Protein AF-A0A7J7IQU7-F1 (afdb_monomer)

Radius of gyration: 25.32 Å; Cα contacts (8 Å, |Δi|>4): 194; chains: 1; bounding box: 48×25×83 Å

pLDDT: mean 91.16, std 9.33, range [56.12, 98.69]

InterPro domains:
  IPR001594 Palmitoyltransferase, DHHC domain [PF01529] (83-153)
  IPR039859 Palmitoyltransferase PFA4/ZDHHC16/ZDHHC20/ERF2-like [PTHR22883] (8-150)

Solvent-accessible surface area (backbone atoms only — not comparable to full-atom values): 8778 Å² total; per-residue (Å²): 109,71,65,52,61,71,49,43,44,56,53,32,41,76,77,35,54,71,62,20,50,53,47,67,65,50,49,58,57,47,50,49,51,27,52,49,24,43,52,49,32,38,72,44,67,21,32,72,55,82,65,46,90,66,57,67,67,62,52,50,53,40,71,77,31,76,71,68,44,56,45,77,46,73,59,97,90,40,83,42,77,28,53,62,38,78,91,47,51,36,69,32,56,87,60,36,43,72,40,77,90,77,70,40,38,23,36,48,44,73,50,74,39,78,90,52,72,29,55,36,10,68,66,23,42,67,39,42,50,52,20,55,53,33,50,50,51,50,50,51,49,55,51,53,52,48,50,54,42,53,54,53,57,53,55,62,74,76,109

Nearest PDB structures (foldseek):
  8hf3-assembly1_A  TM=8.694E-01  e=2.301E-11  Homo sapiens
  8hfc-assembly1_A  TM=7.832E-01  e=3.290E-09  Saccharomyces cerevisiae S288C
  6bms-assembly1_A  TM=7.921E-01  e=7.783E-08  Danio rerio
  6bmn-assembly1_A  TM=7.333E-01  e=6.462E-08  Homo sapiens
  6bms-assembly2_D  TM=7.346E-01  e=3.670E-07  Danio rerio

Secondary structure (DSSP, 8-state):
-HHHHHTHHHHHHHH-HHHHHHHHHHHHHHHHHHHHHHHHHHHS---BPPPP---HHHHHHHHH-GGGGEEEEEETTEEEEEEEETTTTEEPPTT-EEETTTTEEETT--EEETTTTEEE-TTTHHHHHHHHHHHHHHHHHHHHHHHHHHHHHHHHTT-

Organism: NCBI:txid2690220

Foldseek 3Di:
DVCLCVPLQVVCCVPPVVSNVVCVVPQVVLVVLLVVLLVCLLPDDQAFDAQDDDPPVNVVVCVVDVVVQFDWDDDPNDIDTFGADPQSRDGADPLWDADPQVSTIGAVWDAQDVVSNGTHHDGSVVSVVSNVVSVVVSVVVSVVSVVVSVVVVVVVVVD

Sequence (159 aa):
MGLFVAIPVPFLVENYLGTGIAVLVTFPPLLLITLTAFFLTVFDDPGILPRQEVDLFAQRIRRSSPLLRKKETFCDGQRFVMKYCETCQLYRPPRCSHCSTCNNCVERFDHHCPWVSNCIGIRNYRTFYIFVLSCFALSGFVFAFTIVYLANVSAQKVT

Structure (mmCIF, N/CA/C/O backbone):
data_AF-A0A7J7IQU7-F1
#
_entry.id   AF-A0A7J7IQU7-F1
#
loop_
_atom_site.group_PDB
_atom_site.id
_atom_site.type_symbol
_atom_site.label_atom_id
_atom_site.label_alt_id
_atom_site.label_comp_id
_atom_site.label_asym_id
_atom_site.label_entity_id
_atom_site.label_seq_id
_atom_site.pdbx_PDB_ins_code
_atom_site.Cartn_x
_atom_site.Cartn_y
_atom_site.Cartn_z
_atom_site.occupancy
_atom_site.B_iso_or_equiv
_atom_site.auth_seq_id
_atom_site.auth_comp_id
_atom_site.auth_asym_id
_atom_site.auth_atom_id
_atom_site.pdbx_PDB_model_num
ATOM 1 N N . MET A 1 1 ? -10.979 -5.651 12.315 1.00 77.06 1 MET A N 1
ATOM 2 C CA . MET A 1 1 ? -11.660 -4.341 12.428 1.00 77.06 1 MET A CA 1
ATOM 3 C C . MET A 1 1 ? -13.085 -4.467 12.953 1.00 77.06 1 MET A C 1
ATOM 5 O O . MET A 1 1 ? -13.370 -3.825 13.950 1.00 77.06 1 MET A O 1
ATOM 9 N N . GLY A 1 2 ? -13.940 -5.336 12.391 1.00 83.62 2 GLY A N 1
ATOM 10 C CA . GLY A 1 2 ? -15.322 -5.518 12.878 1.00 83.62 2 GLY A CA 1
ATOM 11 C C . GLY A 1 2 ? -15.441 -5.827 14.378 1.00 83.62 2 GLY A C 1
ATOM 12 O O . GLY A 1 2 ? -16.200 -5.164 15.069 1.00 83.62 2 GLY A O 1
ATOM 13 N N . LEU A 1 3 ? -14.618 -6.740 14.909 1.00 90.56 3 LEU A N 1
ATOM 14 C CA . LEU A 1 3 ? -14.610 -7.058 16.348 1.00 90.56 3 LEU A CA 1
ATOM 15 C C . LEU A 1 3 ? -14.221 -5.866 17.237 1.00 90.56 3 LEU A C 1
ATOM 17 O O . LEU A 1 3 ? -14.824 -5.674 18.285 1.00 90.56 3 LEU A O 1
ATOM 21 N N . PHE A 1 4 ? -13.245 -5.055 16.811 1.00 92.50 4 PHE A N 1
ATOM 22 C CA . PHE A 1 4 ? -12.819 -3.862 17.552 1.00 92.50 4 PHE A CA 1
ATOM 23 C C . PHE A 1 4 ? -13.956 -2.837 17.655 1.00 92.50 4 PHE A C 1
ATOM 25 O O . PHE A 1 4 ? -14.227 -2.312 18.730 1.00 92.50 4 PHE A O 1
ATOM 32 N N . VAL A 1 5 ? -14.655 -2.600 16.543 1.00 92.88 5 VAL A N 1
ATOM 33 C CA . VAL A 1 5 ? -15.788 -1.666 16.493 1.00 92.88 5 VAL A CA 1
ATOM 34 C C . VAL A 1 5 ? -17.004 -2.211 17.243 1.00 92.88 5 VAL A C 1
ATOM 36 O O . VAL A 1 5 ? -17.741 -1.435 17.833 1.00 92.88 5 VAL A O 1
ATOM 39 N N . ALA A 1 6 ? -17.217 -3.527 17.248 1.00 94.00 6 ALA A N 1
ATOM 40 C CA . ALA A 1 6 ? -18.383 -4.133 17.886 1.00 94.00 6 ALA A CA 1
ATOM 41 C C . ALA A 1 6 ? -18.260 -4.272 19.412 1.00 94.00 6 ALA A C 1
ATOM 43 O O . ALA A 1 6 ? -19.283 -4.299 20.086 1.00 94.00 6 ALA A O 1
ATOM 44 N N . ILE A 1 7 ? -17.042 -4.405 19.954 1.00 94.44 7 ILE A N 1
ATOM 45 C CA . ILE A 1 7 ? -16.833 -4.766 21.367 1.00 94.44 7 ILE A CA 1
ATOM 46 C C . ILE A 1 7 ? -16.067 -3.663 22.132 1.00 94.44 7 ILE A C 1
ATOM 48 O O . ILE A 1 7 ? -16.685 -3.010 22.974 1.00 94.44 7 ILE A O 1
ATOM 52 N N . PRO A 1 8 ? -14.771 -3.384 21.865 1.00 95.12 8 PRO A N 1
ATOM 53 C CA . PRO A 1 8 ? -14.051 -2.292 22.520 1.00 95.12 8 PRO A CA 1
ATOM 54 C C . PRO A 1 8 ? -14.698 -0.910 22.404 1.00 95.12 8 PRO A C 1
ATOM 56 O O . PRO A 1 8 ? -14.729 -0.180 23.391 1.00 95.12 8 PRO A O 1
ATOM 59 N N . VAL A 1 9 ? -15.192 -0.525 21.221 1.00 94.69 9 VAL A N 1
ATOM 60 C CA . VAL A 1 9 ? -15.672 0.851 20.997 1.00 94.69 9 VAL A CA 1
ATOM 61 C C . VAL A 1 9 ? -16.898 1.198 21.857 1.00 94.69 9 VAL A C 1
ATOM 63 O O . VAL A 1 9 ? -16.804 2.188 22.582 1.00 94.69 9 VAL A O 1
ATOM 66 N N . PRO A 1 10 ? -18.001 0.418 21.866 1.00 96.00 10 PRO A N 1
ATOM 67 C CA . PRO A 1 10 ? -19.149 0.702 22.729 1.00 96.00 10 PRO A CA 1
ATOM 68 C C . PRO A 1 10 ? -18.768 0.758 24.209 1.00 96.00 10 PRO A C 1
ATOM 70 O O . PRO A 1 10 ? -19.098 1.727 24.886 1.00 96.00 10 PRO A O 1
ATOM 73 N N . PHE A 1 11 ? -17.968 -0.205 24.686 1.00 95.69 11 PHE A N 1
ATOM 74 C CA . PHE A 1 11 ? -17.504 -0.226 26.074 1.00 95.69 11 PHE A CA 1
ATOM 75 C C . PHE A 1 11 ? -16.760 1.059 26.455 1.00 95.69 11 PHE A C 1
ATOM 77 O O . PHE A 1 11 ? -17.019 1.637 27.511 1.00 95.69 11 PHE A O 1
ATOM 84 N N . LEU A 1 12 ? -15.83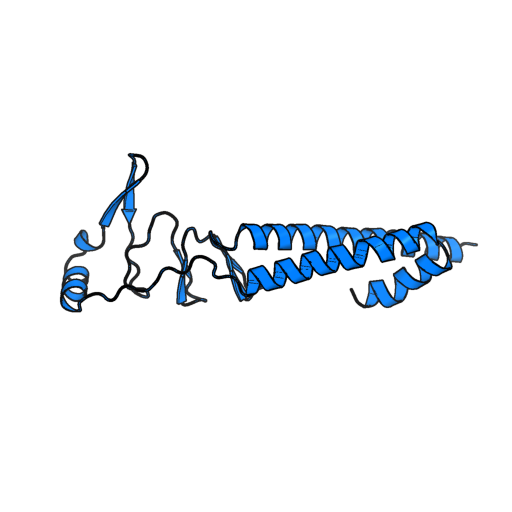3 1.518 25.607 1.00 95.06 12 LEU A N 1
ATOM 85 C CA . LEU A 1 12 ? -15.062 2.733 25.867 1.00 95.06 12 LEU A CA 1
ATOM 86 C C . LEU A 1 12 ? -15.932 3.991 25.803 1.00 95.06 12 LEU A C 1
ATOM 88 O O . LEU A 1 12 ? -15.700 4.913 26.574 1.00 95.06 12 LEU A O 1
ATOM 92 N N . VAL A 1 13 ? -16.937 4.042 24.928 1.00 96.12 13 VAL A N 1
ATOM 93 C CA . VAL A 1 13 ? -17.875 5.174 24.851 1.00 96.12 13 VAL A CA 1
ATOM 94 C C . VAL A 1 13 ? -18.762 5.249 26.093 1.00 96.12 13 VAL A C 1
ATOM 96 O O . VAL A 1 13 ? -18.950 6.336 26.633 1.00 96.12 13 VAL A O 1
ATOM 99 N N . GLU A 1 14 ? -19.262 4.109 26.568 1.00 95.75 14 GLU A N 1
ATOM 100 C CA . GLU A 1 14 ? -20.162 4.034 27.724 1.00 95.75 14 GLU A CA 1
ATOM 101 C C . GLU A 1 14 ? -19.441 4.278 29.056 1.00 95.75 14 GLU A C 1
ATOM 103 O O . GLU A 1 14 ? -19.985 4.942 29.935 1.00 95.75 14 GLU A O 1
ATOM 108 N N . ASN A 1 15 ? -18.210 3.776 29.207 1.00 94.69 15 ASN A N 1
ATOM 109 C CA . ASN A 1 15 ? -17.486 3.806 30.484 1.00 94.69 15 ASN A CA 1
ATOM 110 C C . ASN A 1 15 ? -16.399 4.896 30.553 1.00 94.69 15 ASN A C 1
ATOM 112 O O . ASN A 1 15 ? -16.005 5.301 31.644 1.00 94.69 15 ASN A O 1
ATOM 116 N N . TYR A 1 16 ? -15.904 5.384 29.408 1.00 95.31 16 TYR A N 1
ATOM 117 C CA . TYR A 1 16 ? -14.763 6.305 29.318 1.00 95.31 16 TYR A CA 1
ATOM 118 C C . TYR A 1 16 ? -14.970 7.354 28.215 1.00 95.31 16 TYR A C 1
ATOM 120 O O . TYR A 1 16 ? -14.234 7.388 27.227 1.00 95.31 16 TYR A O 1
ATOM 128 N N . LEU A 1 17 ? -15.951 8.246 28.392 1.00 92.81 17 LEU A N 1
ATOM 129 C CA . LEU A 1 17 ? -16.418 9.195 27.368 1.00 92.81 17 LEU A CA 1
ATOM 130 C C . LEU A 1 17 ? -15.294 9.906 26.586 1.00 92.81 17 LEU A C 1
ATOM 132 O O . LEU A 1 17 ? -15.340 9.950 25.360 1.00 92.81 17 LEU A O 1
ATOM 136 N N . GLY A 1 18 ? -14.259 10.426 27.259 1.00 94.44 18 GLY A N 1
ATOM 137 C CA . GLY A 1 18 ? -13.132 11.093 26.587 1.00 94.44 18 GLY A CA 1
ATOM 138 C C . GLY A 1 18 ? -12.327 10.159 25.674 1.00 94.44 18 GLY A C 1
ATOM 139 O O . GLY A 1 18 ? -12.019 10.507 24.534 1.00 94.44 18 GLY A O 1
ATOM 140 N N . THR A 1 19 ? -12.039 8.944 26.144 1.00 93.75 19 THR A N 1
ATOM 141 C CA . THR A 1 19 ? -11.379 7.889 25.362 1.00 93.75 19 THR A CA 1
ATOM 142 C C . THR A 1 19 ? -12.269 7.424 24.209 1.00 93.75 19 THR A C 1
ATOM 144 O O . THR A 1 19 ? -11.785 7.270 2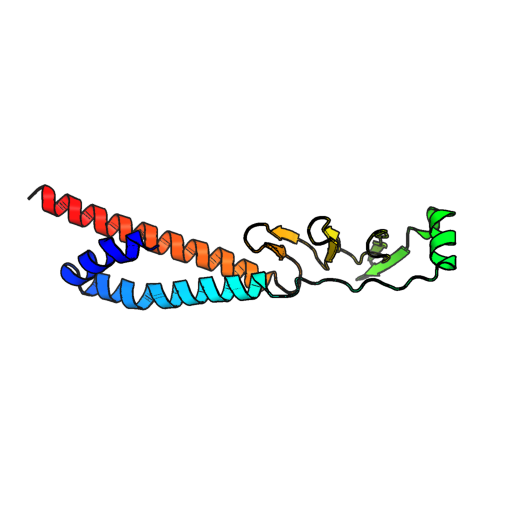3.091 1.00 93.75 19 THR A O 1
ATOM 147 N N . GLY A 1 20 ? -13.573 7.259 24.448 1.00 94.62 20 GLY A N 1
ATOM 148 C CA . GLY A 1 20 ? -14.556 6.921 23.420 1.00 94.62 20 GLY A CA 1
ATOM 149 C C . GLY A 1 20 ? -14.631 7.968 22.305 1.00 94.62 20 GLY A C 1
ATOM 150 O O . GLY A 1 20 ? -14.523 7.617 21.131 1.00 94.62 20 GLY A O 1
ATOM 151 N N . ILE A 1 21 ? -14.725 9.258 22.651 1.00 95.25 21 ILE A N 1
ATOM 152 C CA . ILE A 1 21 ? -14.708 10.367 21.680 1.00 95.25 21 ILE A CA 1
ATOM 153 C C . ILE A 1 21 ? -13.405 10.361 20.877 1.00 95.25 21 ILE A C 1
ATOM 155 O O . ILE A 1 21 ? -13.449 10.478 19.651 1.00 95.25 21 ILE A O 1
ATOM 159 N N . ALA A 1 22 ? -12.254 10.176 21.535 1.00 94.75 22 ALA A N 1
ATOM 160 C CA . ALA A 1 22 ? -10.972 10.085 20.843 1.00 94.75 22 ALA A CA 1
ATOM 161 C C . ALA A 1 22 ? -10.993 8.978 19.780 1.00 94.75 22 ALA A C 1
ATOM 163 O O . ALA A 1 22 ? -10.548 9.209 18.655 1.00 94.75 22 ALA A O 1
ATOM 164 N N . VAL A 1 23 ? -11.575 7.812 20.088 1.00 96.50 23 VAL A N 1
ATOM 165 C CA . VAL A 1 23 ? -11.716 6.720 19.118 1.00 96.50 23 VAL A CA 1
ATOM 166 C C . VAL A 1 23 ? -12.644 7.081 17.963 1.00 96.50 23 VAL A C 1
ATOM 168 O O . VAL A 1 23 ? -12.258 6.915 16.805 1.00 96.50 23 VAL A O 1
ATOM 171 N N . LEU A 1 24 ? -13.830 7.615 18.253 1.00 95.38 24 LEU A N 1
ATOM 172 C CA . LEU A 1 24 ? -14.825 7.961 17.234 1.00 95.38 24 LEU A CA 1
ATOM 173 C C . LEU A 1 24 ? -14.347 9.054 16.271 1.00 95.38 24 LEU A C 1
ATOM 175 O O . LEU A 1 24 ? -14.715 9.033 15.100 1.00 95.38 24 LEU A O 1
ATOM 179 N N . VAL A 1 25 ? -13.517 9.988 16.737 1.00 96.38 25 VAL A N 1
ATOM 180 C CA . VAL A 1 25 ? -12.994 11.083 15.908 1.00 96.38 25 VAL A CA 1
ATOM 181 C C . VAL A 1 25 ? -11.788 10.648 15.076 1.00 96.38 25 VAL A C 1
ATOM 183 O O . VAL A 1 25 ? -11.648 11.075 13.934 1.00 96.38 25 VAL A O 1
ATOM 186 N N . THR A 1 26 ? -10.907 9.803 15.617 1.00 96.19 26 THR A N 1
ATOM 187 C CA . THR A 1 26 ? -9.626 9.475 14.961 1.00 96.19 26 THR A CA 1
ATOM 188 C C . THR A 1 26 ? -9.683 8.232 14.077 1.00 96.19 26 THR A C 1
ATOM 190 O O . THR A 1 26 ? -9.028 8.197 13.033 1.00 96.19 26 THR A O 1
ATOM 193 N N . PHE A 1 27 ? -10.481 7.223 14.440 1.00 96.69 27 PHE A N 1
ATOM 194 C CA . PHE A 1 27 ? -10.553 5.968 13.693 1.00 96.69 27 PHE A CA 1
ATOM 195 C C . PHE A 1 27 ? -11.119 6.136 12.268 1.00 96.69 27 PHE A C 1
ATOM 197 O O . PHE A 1 27 ? -10.477 5.646 11.334 1.00 96.69 27 PHE A O 1
ATOM 204 N N . PRO A 1 28 ? -12.257 6.830 12.033 1.00 96.25 28 PRO A N 1
ATOM 205 C CA . PRO A 1 28 ? -12.829 6.929 10.689 1.00 96.25 28 PRO A CA 1
ATOM 206 C C . PRO A 1 28 ? -11.934 7.657 9.672 1.00 96.25 28 PRO A C 1
ATOM 208 O O . PRO A 1 28 ? -11.769 7.123 8.575 1.00 96.25 28 PRO A O 1
ATOM 211 N N . PRO A 1 29 ? -11.294 8.804 9.990 1.00 97.44 29 PRO A N 1
ATOM 212 C CA . PRO A 1 29 ? -10.353 9.442 9.070 1.00 97.44 29 PRO A CA 1
ATOM 213 C C . PRO A 1 29 ? -9.152 8.557 8.739 1.00 97.44 29 PRO A C 1
ATOM 215 O O . PRO A 1 29 ? -8.753 8.472 7.581 1.00 97.44 29 PRO A O 1
ATOM 218 N N . LEU A 1 30 ? -8.591 7.859 9.732 1.00 97.12 30 LEU A N 1
ATOM 219 C CA . LEU A 1 30 ? -7.450 6.971 9.516 1.00 97.12 30 LEU A CA 1
ATOM 220 C C . LEU A 1 30 ? -7.823 5.775 8.629 1.00 97.12 30 LEU A C 1
ATOM 222 O O . LEU A 1 30 ? -7.069 5.409 7.723 1.00 97.12 30 LEU A O 1
ATOM 226 N N . LEU A 1 31 ? -9.014 5.208 8.839 1.00 97.44 31 LEU A N 1
ATOM 227 C CA . LEU A 1 31 ? -9.573 4.181 7.966 1.00 97.44 31 LEU A CA 1
ATOM 228 C C . LEU A 1 31 ? -9.789 4.717 6.544 1.00 97.44 31 LEU A C 1
ATOM 230 O O . LEU A 1 31 ? -9.391 4.061 5.585 1.00 97.44 31 LEU A O 1
ATOM 234 N N . LEU A 1 32 ? -10.363 5.914 6.400 1.00 98.06 32 LEU A N 1
ATOM 235 C CA . LEU A 1 32 ? -10.613 6.544 5.103 1.00 98.06 32 LEU A CA 1
ATOM 236 C C . LEU A 1 32 ? -9.314 6.799 4.330 1.00 98.06 32 LEU A C 1
ATOM 238 O O . LEU A 1 32 ? -9.243 6.475 3.146 1.00 98.06 32 LEU A O 1
ATOM 242 N N . ILE A 1 33 ? -8.277 7.322 4.989 1.00 98.19 33 ILE A N 1
ATOM 243 C CA . ILE A 1 33 ? -6.945 7.507 4.394 1.00 98.19 33 ILE A CA 1
ATOM 244 C C . ILE A 1 33 ? -6.390 6.161 3.925 1.00 98.19 33 ILE A C 1
ATOM 246 O O . ILE A 1 33 ? -5.938 6.055 2.786 1.00 98.19 33 ILE A O 1
ATOM 250 N N . THR A 1 34 ? -6.474 5.129 4.769 1.00 98.31 34 THR A N 1
ATOM 251 C CA . THR A 1 34 ? -5.965 3.787 4.448 1.00 98.31 34 THR A CA 1
ATOM 252 C C . THR A 1 34 ? -6.670 3.197 3.228 1.00 98.31 34 THR A C 1
ATOM 254 O O . THR A 1 34 ? -6.013 2.728 2.300 1.00 98.31 34 THR A O 1
ATOM 257 N N . LEU A 1 35 ? -8.006 3.254 3.193 1.00 98.19 35 LEU A N 1
ATOM 258 C CA . LEU A 1 35 ? -8.805 2.747 2.075 1.00 98.19 35 LEU A CA 1
ATOM 259 C C . LEU A 1 35 ? -8.559 3.548 0.794 1.00 98.19 35 LEU A C 1
ATOM 261 O O . LEU A 1 35 ? -8.425 2.967 -0.278 1.00 98.19 35 LEU A O 1
ATOM 265 N N . THR A 1 36 ? -8.443 4.871 0.898 1.00 98.38 36 THR A N 1
ATOM 266 C CA . THR A 1 36 ? -8.166 5.732 -0.258 1.00 98.38 36 THR A CA 1
ATOM 267 C C . THR A 1 36 ? -6.789 5.427 -0.839 1.00 98.38 36 THR A C 1
ATOM 269 O O . THR A 1 36 ? -6.668 5.186 -2.036 1.00 98.38 36 THR A O 1
ATOM 272 N N . ALA A 1 37 ? -5.753 5.363 0.001 1.00 98.38 37 ALA A N 1
ATOM 273 C CA . ALA A 1 37 ? -4.403 5.020 -0.434 1.00 98.38 37 ALA A CA 1
ATOM 274 C C . ALA A 1 37 ? -4.330 3.599 -1.021 1.00 98.38 37 ALA A C 1
ATOM 276 O O . ALA A 1 37 ? -3.622 3.381 -2.006 1.00 98.38 37 ALA A O 1
ATOM 277 N N . PHE A 1 38 ? -5.093 2.649 -0.468 1.00 98.50 38 PHE A N 1
ATOM 278 C CA . PHE A 1 38 ? -5.239 1.308 -1.033 1.00 98.50 38 PHE A CA 1
ATOM 279 C C . PHE A 1 38 ? -5.808 1.361 -2.454 1.00 98.50 38 PHE A C 1
ATOM 281 O O . PHE A 1 38 ? -5.152 0.893 -3.380 1.00 98.50 38 PHE A O 1
ATOM 288 N N . PHE A 1 39 ? -6.981 1.971 -2.649 1.00 98.38 39 PHE A N 1
ATOM 289 C CA . PHE A 1 39 ? -7.629 2.012 -3.962 1.00 98.38 39 PHE A CA 1
ATOM 290 C C . PHE A 1 39 ? -6.813 2.777 -5.001 1.00 98.38 39 PHE A C 1
ATOM 292 O O . PHE A 1 39 ? -6.685 2.307 -6.128 1.00 98.38 39 PHE A O 1
ATOM 299 N N . LEU A 1 40 ? -6.205 3.902 -4.620 1.00 98.00 40 LEU A N 1
ATOM 300 C CA . LEU A 1 40 ? -5.293 4.623 -5.504 1.00 98.00 40 LEU 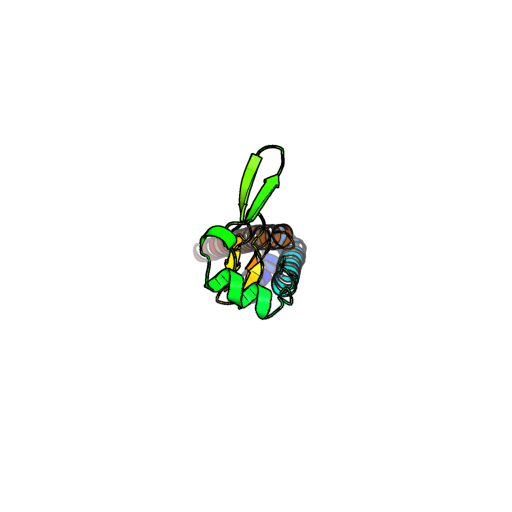A CA 1
ATOM 301 C C . LEU A 1 40 ? -4.113 3.729 -5.912 1.00 98.00 40 LEU A C 1
ATOM 303 O O . LEU A 1 40 ? -3.805 3.621 -7.087 1.00 98.00 40 LEU A O 1
ATOM 307 N N . THR A 1 41 ? -3.511 2.982 -4.983 1.00 98.00 41 THR A N 1
ATOM 308 C CA . THR A 1 41 ? -2.400 2.077 -5.326 1.00 98.00 41 THR A CA 1
ATOM 309 C C . THR A 1 41 ? -2.830 0.911 -6.227 1.00 98.00 41 THR A C 1
ATOM 311 O O . THR A 1 41 ? -2.078 0.513 -7.120 1.00 98.00 41 THR A O 1
ATOM 314 N N . VAL A 1 42 ? -4.022 0.350 -6.000 1.00 98.25 42 VAL A N 1
ATOM 315 C CA . VAL A 1 42 ? -4.574 -0.760 -6.797 1.00 98.25 42 VAL A CA 1
ATOM 316 C C . VAL A 1 42 ? -4.834 -0.323 -8.237 1.00 98.25 42 VAL A C 1
ATOM 318 O O . VAL A 1 42 ? -4.486 -1.053 -9.161 1.00 98.25 42 VAL A O 1
ATOM 321 N N . PHE A 1 43 ? -5.436 0.852 -8.430 1.00 97.94 43 PHE A N 1
ATOM 322 C CA . PHE A 1 43 ? -5.902 1.295 -9.745 1.00 97.94 43 PHE A CA 1
ATOM 323 C C . PHE A 1 43 ? -4.928 2.224 -10.484 1.00 97.94 43 PHE A C 1
ATOM 325 O O . PHE A 1 43 ? -5.090 2.413 -11.689 1.00 97.94 43 PHE A O 1
ATOM 332 N N . ASP A 1 44 ? -3.914 2.775 -9.811 1.00 96.56 44 ASP A N 1
ATOM 333 C CA . ASP A 1 44 ? -2.910 3.621 -10.457 1.00 96.56 44 ASP A CA 1
ATOM 334 C C . ASP A 1 44 ? -2.006 2.819 -11.397 1.00 96.56 44 ASP A C 1
ATOM 336 O O . ASP A 1 44 ? -1.545 1.712 -11.098 1.00 96.56 44 ASP A O 1
ATOM 340 N N . ASP A 1 45 ? -1.659 3.438 -12.523 1.00 97.62 45 ASP A N 1
ATOM 341 C CA . ASP A 1 45 ? -0.631 2.920 -13.414 1.00 97.62 45 ASP A CA 1
ATOM 342 C C . ASP A 1 45 ? 0.749 3.048 -12.741 1.00 97.62 45 ASP A C 1
ATOM 344 O O . ASP A 1 45 ? 1.198 4.164 -12.459 1.00 97.62 45 ASP A O 1
ATOM 348 N N . PRO A 1 46 ? 1.473 1.938 -12.513 1.00 97.69 46 PRO A N 1
ATOM 349 C CA . PRO A 1 46 ? 2.747 1.9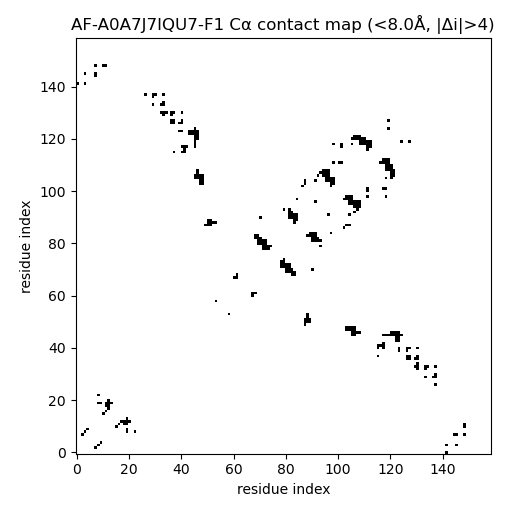57 -11.801 1.00 97.69 46 PRO A CA 1
ATOM 350 C C . PRO A 1 46 ? 3.895 2.595 -12.582 1.00 97.69 46 PRO A C 1
ATOM 352 O O . PRO A 1 46 ? 4.964 2.835 -12.018 1.00 97.69 46 PRO A O 1
ATOM 355 N N . GLY A 1 47 ? 3.718 2.858 -13.877 1.00 97.25 47 GLY A N 1
ATOM 356 C CA . GLY A 1 47 ? 4.833 3.175 -14.764 1.00 97.25 47 GLY A CA 1
ATOM 357 C C . GLY A 1 47 ? 4.951 2.217 -15.935 1.00 9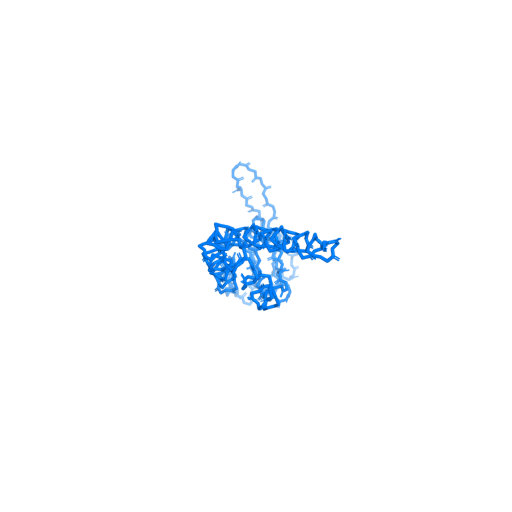7.25 47 GLY A C 1
ATOM 358 O O . GLY A 1 47 ? 6.071 1.958 -16.363 1.00 97.25 47 GLY A O 1
ATOM 359 N N . ILE A 1 48 ? 3.850 1.649 -16.432 1.00 97.31 48 ILE A N 1
ATOM 360 C CA . ILE A 1 48 ? 3.905 0.725 -17.566 1.00 97.31 48 ILE A CA 1
ATOM 361 C C . ILE A 1 48 ? 4.463 1.457 -18.790 1.00 97.31 48 ILE A C 1
ATOM 363 O O . ILE A 1 48 ? 3.983 2.525 -19.171 1.00 97.31 48 ILE A O 1
ATOM 367 N N . LEU A 1 49 ? 5.499 0.880 -19.397 1.00 95.38 49 LEU A N 1
ATOM 368 C CA . LEU A 1 49 ? 6.063 1.368 -20.649 1.00 95.38 49 LEU A CA 1
ATOM 369 C C . LEU A 1 49 ? 5.291 0.775 -21.833 1.00 95.38 49 LEU A C 1
ATOM 371 O O . LEU A 1 49 ? 5.083 -0.445 -21.863 1.00 95.38 49 LEU A O 1
ATOM 375 N N . PRO A 1 50 ? 4.907 1.595 -22.830 1.00 93.19 50 PRO A N 1
ATOM 376 C CA . PRO A 1 50 ? 4.208 1.103 -24.007 1.00 93.19 50 PRO A CA 1
ATOM 377 C C . PRO A 1 50 ? 5.097 0.128 -24.781 1.00 93.19 50 PRO A C 1
ATOM 379 O O . PRO A 1 50 ? 6.312 0.316 -24.912 1.00 93.19 50 PRO A O 1
ATOM 382 N N . ARG A 1 51 ? 4.480 -0.930 -25.307 1.00 89.75 51 ARG A N 1
ATOM 383 C CA . ARG A 1 51 ? 5.160 -1.869 -26.202 1.00 89.75 51 ARG A CA 1
ATOM 384 C C . ARG A 1 51 ? 5.496 -1.134 -27.496 1.00 89.75 51 ARG A C 1
ATOM 386 O O . ARG A 1 51 ? 4.660 -0.407 -28.023 1.00 89.75 51 ARG A O 1
ATOM 393 N N . GLN A 1 52 ? 6.717 -1.305 -27.989 1.00 80.31 52 GLN A N 1
ATOM 394 C CA . GLN A 1 52 ? 7.095 -0.746 -29.284 1.00 80.31 52 GLN A CA 1
ATOM 395 C C . GLN A 1 52 ? 6.702 -1.720 -30.388 1.00 80.31 52 GLN A C 1
ATOM 397 O O . GLN A 1 52 ? 7.021 -2.908 -30.307 1.00 80.31 52 GLN A O 1
ATOM 402 N N . GLU A 1 53 ? 6.053 -1.209 -31.431 1.00 72.44 53 GLU A N 1
ATOM 403 C CA . GLU A 1 53 ? 5.979 -1.919 -32.700 1.00 72.44 53 GLU A CA 1
ATOM 404 C C . GLU A 1 53 ? 7.380 -1.923 -33.309 1.00 72.44 53 GLU A C 1
ATOM 406 O O . GLU A 1 53 ? 7.971 -0.880 -33.591 1.00 72.44 53 GLU A O 1
ATOM 411 N N . VAL A 1 54 ? 7.957 -3.113 -33.428 1.00 71.69 54 VAL A N 1
ATOM 412 C CA . VAL A 1 54 ? 9.266 -3.299 -34.044 1.00 71.69 54 VAL A CA 1
ATOM 413 C C . VAL A 1 54 ? 9.033 -3.984 -35.375 1.00 71.69 54 VAL A C 1
ATOM 415 O O . VAL A 1 54 ? 8.407 -5.042 -35.417 1.00 71.69 54 VAL A O 1
ATOM 418 N N . ASP A 1 55 ? 9.564 -3.397 -36.446 1.00 75.81 55 ASP A N 1
ATOM 419 C CA . ASP A 1 55 ? 9.594 -4.026 -37.764 1.00 75.81 55 ASP A CA 1
ATOM 420 C C . ASP A 1 55 ? 10.186 -5.445 -37.652 1.00 75.81 55 ASP A C 1
ATOM 422 O O . ASP A 1 55 ? 11.241 -5.654 -37.038 1.00 75.81 55 ASP A O 1
ATOM 426 N N . LEU A 1 56 ? 9.505 -6.429 -38.245 1.00 75.94 56 LEU A N 1
ATOM 427 C CA . LEU A 1 56 ? 9.928 -7.829 -38.300 1.00 75.94 56 LEU A CA 1
ATOM 428 C C . LEU A 1 56 ? 11.362 -7.971 -38.831 1.00 75.94 56 LEU A C 1
ATOM 430 O O . LEU A 1 56 ? 12.109 -8.834 -38.363 1.00 75.94 56 LEU A O 1
ATOM 434 N N . PHE A 1 57 ? 11.780 -7.104 -39.758 1.00 76.31 57 PHE A N 1
ATOM 435 C CA . PHE A 1 57 ? 13.152 -7.065 -40.256 1.00 76.31 57 PHE A CA 1
ATOM 436 C C . PHE A 1 57 ? 14.149 -6.679 -39.154 1.00 76.31 57 PHE A C 1
ATOM 438 O O . PHE A 1 57 ? 15.129 -7.392 -38.914 1.00 76.31 57 PHE A O 1
ATOM 445 N N . ALA A 1 58 ? 13.861 -5.609 -38.408 1.00 73.50 58 ALA A N 1
ATOM 446 C CA . ALA A 1 58 ? 14.675 -5.178 -37.273 1.00 73.50 58 ALA A CA 1
ATOM 447 C C . ALA A 1 58 ? 14.699 -6.235 -36.154 1.00 73.50 58 ALA A C 1
ATOM 449 O O . ALA A 1 58 ? 15.734 -6.455 -35.519 1.00 73.50 58 ALA A O 1
ATOM 450 N N . GLN A 1 59 ? 13.584 -6.936 -35.936 1.00 74.56 59 GLN A N 1
ATOM 451 C CA . GLN A 1 59 ? 13.504 -8.041 -34.985 1.00 74.56 59 GLN A CA 1
ATOM 452 C C . GLN A 1 59 ? 14.372 -9.236 -35.421 1.00 74.56 59 GLN A C 1
ATOM 454 O O . GLN A 1 59 ? 15.103 -9.799 -34.599 1.00 74.56 59 GLN A O 1
ATOM 459 N N . ARG A 1 60 ? 14.346 -9.601 -36.711 1.00 73.88 60 ARG A N 1
ATOM 460 C CA . ARG A 1 60 ? 15.155 -10.692 -37.277 1.00 73.88 60 ARG A CA 1
ATOM 461 C C . ARG A 1 60 ? 16.647 -10.404 -37.157 1.00 73.88 60 ARG A C 1
ATOM 463 O O . ARG A 1 60 ? 17.381 -11.261 -36.671 1.00 73.88 60 ARG A O 1
ATOM 470 N N . ILE A 1 61 ? 17.067 -9.187 -37.500 1.00 74.62 61 ILE A N 1
ATOM 471 C CA . ILE A 1 61 ? 18.465 -8.756 -37.377 1.00 74.62 61 ILE A CA 1
ATOM 472 C C . ILE A 1 61 ? 18.947 -8.823 -35.917 1.00 74.62 61 ILE A C 1
ATOM 474 O O . ILE A 1 61 ? 20.047 -9.303 -35.636 1.00 74.62 61 ILE A O 1
ATOM 478 N N . ARG A 1 62 ? 18.118 -8.390 -34.957 1.00 73.81 62 ARG A N 1
ATOM 479 C CA . ARG A 1 62 ? 18.461 -8.460 -33.524 1.00 73.81 62 ARG A CA 1
ATOM 480 C C . ARG A 1 62 ? 18.628 -9.893 -33.025 1.00 73.81 62 ARG A C 1
ATOM 482 O O . ARG A 1 62 ? 19.464 -10.128 -32.156 1.00 73.81 62 ARG A O 1
ATOM 489 N N . ARG A 1 63 ? 17.856 -10.846 -33.560 1.00 73.12 63 ARG A N 1
ATOM 490 C CA . ARG A 1 63 ? 18.002 -12.274 -33.232 1.00 73.12 63 ARG A CA 1
ATOM 491 C C . ARG A 1 63 ? 19.285 -12.870 -33.811 1.00 73.12 63 ARG A C 1
ATOM 493 O O . ARG A 1 63 ? 19.917 -13.674 -33.137 1.00 73.12 63 ARG A O 1
ATOM 500 N N . SER A 1 64 ? 19.684 -12.468 -35.017 1.00 77.19 64 SER A N 1
ATOM 501 C CA . SER A 1 64 ? 20.894 -12.981 -35.676 1.00 77.19 64 SER A CA 1
ATOM 502 C C . SER A 1 64 ? 22.202 -12.383 -35.150 1.00 77.19 64 SER A C 1
ATOM 504 O O . SER A 1 64 ? 23.267 -12.938 -35.408 1.00 77.19 64 SER A O 1
ATOM 506 N N . SER A 1 65 ? 22.164 -11.263 -34.421 1.00 73.31 65 SER A N 1
ATOM 507 C CA . SER A 1 65 ? 23.377 -10.564 -33.976 1.00 73.31 65 SER A CA 1
ATOM 508 C C . SER A 1 65 ? 23.303 -10.160 -32.495 1.00 73.31 65 SER A C 1
ATOM 510 O O . SER A 1 65 ? 22.753 -9.104 -32.169 1.00 73.31 65 SER A O 1
ATOM 512 N N . PRO A 1 66 ? 23.924 -10.933 -31.578 1.00 69.44 66 PRO A N 1
ATOM 513 C CA . PRO A 1 66 ? 23.912 -10.668 -30.133 1.00 69.44 66 PRO A CA 1
ATOM 514 C C . PRO A 1 66 ? 24.434 -9.279 -29.739 1.00 69.44 66 PRO A C 1
ATOM 516 O O . PRO A 1 66 ? 24.014 -8.721 -28.724 1.00 69.44 66 PRO A O 1
ATOM 519 N N . LEU A 1 67 ? 25.326 -8.700 -30.550 1.00 67.12 67 LEU A N 1
ATOM 520 C CA . LEU A 1 67 ? 25.892 -7.367 -30.335 1.00 67.12 67 LEU A CA 1
ATOM 521 C C . LEU A 1 67 ? 24.842 -6.252 -30.474 1.00 67.12 67 LEU A C 1
ATOM 523 O O . LEU A 1 67 ? 24.861 -5.307 -29.693 1.00 67.12 67 LEU A O 1
ATOM 527 N N . LEU A 1 68 ? 23.858 -6.403 -31.370 1.00 65.38 68 LEU A N 1
ATOM 528 C CA . LEU A 1 68 ? 22.768 -5.431 -31.557 1.00 65.38 68 LEU A CA 1
ATOM 529 C C . LEU A 1 68 ? 21.740 -5.454 -30.415 1.00 65.38 68 LEU A C 1
ATOM 531 O O . LEU A 1 68 ? 20.889 -4.569 -30.305 1.00 65.38 68 LEU A O 1
ATOM 535 N N . ARG A 1 69 ? 21.811 -6.448 -29.522 1.00 66.62 69 ARG A N 1
ATOM 536 C CA . ARG A 1 69 ? 20.962 -6.522 -28.326 1.00 66.62 69 ARG A CA 1
ATOM 537 C C . ARG A 1 69 ? 21.413 -5.565 -27.219 1.00 66.62 69 ARG A C 1
ATOM 539 O O . ARG A 1 69 ? 20.629 -5.283 -26.313 1.00 66.62 69 ARG A O 1
ATOM 546 N N . LYS A 1 70 ? 22.650 -5.064 -27.276 1.00 68.62 70 LYS A N 1
ATOM 547 C CA . LYS A 1 70 ? 23.171 -4.066 -26.338 1.00 68.62 70 LYS A CA 1
ATOM 548 C C . LYS A 1 70 ? 23.013 -2.685 -26.963 1.00 68.62 70 LYS A C 1
ATOM 550 O O . LYS A 1 70 ? 23.756 -2.319 -27.864 1.00 68.62 70 LYS A O 1
ATOM 555 N N . LYS A 1 71 ? 22.022 -1.930 -26.488 1.00 77.06 71 LYS A N 1
ATOM 556 C CA . LYS A 1 71 ? 21.901 -0.504 -26.799 1.00 77.06 71 LYS A CA 1
ATOM 557 C C . LYS A 1 71 ? 22.539 0.277 -25.667 1.00 77.06 71 LYS A C 1
ATOM 559 O O . LYS A 1 71 ? 22.210 0.051 -24.506 1.00 77.06 71 LYS A O 1
ATOM 564 N N . GLU A 1 72 ? 23.447 1.172 -25.999 1.00 79.50 72 GLU A N 1
ATOM 565 C CA . GLU A 1 72 ? 24.110 2.010 -25.012 1.00 79.50 72 GLU A CA 1
ATOM 566 C C . GLU A 1 72 ? 23.450 3.375 -24.979 1.00 79.50 72 GLU A C 1
ATOM 568 O O . GLU A 1 72 ? 23.069 3.923 -26.013 1.00 79.50 72 GLU A O 1
ATOM 573 N N . THR A 1 73 ? 23.273 3.894 -23.774 1.00 80.00 73 THR A N 1
ATOM 574 C CA . THR A 1 73 ? 22.737 5.227 -23.537 1.00 80.00 73 THR A CA 1
ATOM 575 C C . THR A 1 73 ? 23.601 5.925 -22.504 1.00 80.00 73 THR A C 1
ATOM 577 O O . THR A 1 73 ? 24.185 5.275 -21.636 1.00 80.00 73 THR A O 1
ATOM 580 N N . PHE A 1 74 ? 23.676 7.246 -22.592 1.00 80.62 74 PHE A N 1
ATOM 581 C CA . PHE A 1 74 ? 24.325 8.073 -21.587 1.00 80.62 74 PHE A CA 1
ATOM 582 C C . PHE A 1 74 ? 23.237 8.741 -20.747 1.00 80.62 74 PHE A C 1
ATOM 584 O O . PHE A 1 74 ? 22.331 9.364 -21.295 1.00 80.62 74 PHE A O 1
ATOM 591 N N . CYS A 1 75 ? 23.305 8.581 -19.429 1.00 74.44 75 CYS A N 1
ATOM 592 C CA . CYS A 1 75 ? 22.469 9.307 -18.473 1.00 74.44 75 CYS A CA 1
ATOM 593 C C . CYS A 1 75 ? 23.410 9.948 -17.452 1.00 74.44 75 CYS A C 1
ATOM 595 O O . CYS A 1 75 ? 24.263 9.251 -16.909 1.00 74.44 75 CYS A O 1
ATOM 597 N N . ASP A 1 76 ? 23.305 11.262 -17.245 1.00 79.62 76 ASP A N 1
ATOM 598 C CA . ASP A 1 76 ? 24.153 12.031 -16.316 1.00 79.62 76 ASP A CA 1
ATOM 599 C C . ASP A 1 76 ? 25.668 11.812 -16.522 1.00 79.62 76 ASP A C 1
ATOM 601 O O . ASP A 1 76 ? 26.443 11.674 -15.580 1.00 79.62 76 ASP A O 1
ATOM 605 N N . GLY A 1 77 ? 26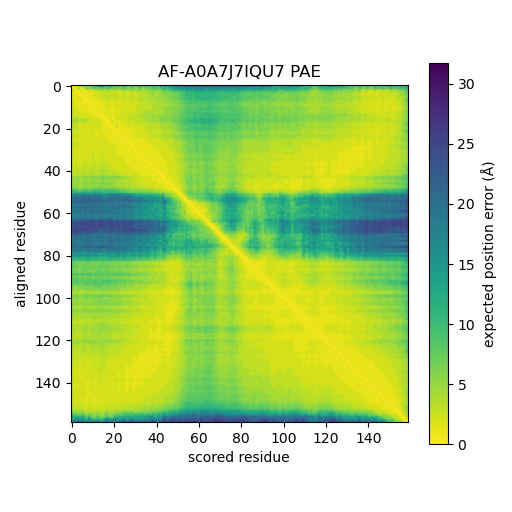.099 11.717 -17.786 1.00 80.38 77 GLY A N 1
ATOM 606 C CA . GLY A 1 77 ? 27.501 11.475 -18.152 1.00 80.38 77 GLY A CA 1
ATOM 607 C C . GLY A 1 77 ? 27.992 10.037 -17.933 1.00 80.38 77 GLY A C 1
ATOM 608 O O . GLY A 1 77 ? 29.125 9.723 -18.292 1.00 80.38 77 GLY A O 1
ATOM 609 N N . GLN A 1 78 ? 27.154 9.137 -17.408 1.00 81.94 78 GLN A N 1
ATOM 610 C CA . GLN A 1 78 ? 27.478 7.724 -17.211 1.00 81.94 78 GLN A CA 1
ATOM 611 C C . GLN A 1 78 ? 26.896 6.843 -18.324 1.00 81.94 78 GLN A C 1
ATOM 613 O O . GLN A 1 78 ? 25.755 7.015 -18.757 1.00 81.94 78 GLN A O 1
ATOM 618 N N . ARG A 1 79 ? 27.689 5.868 -18.784 1.00 82.00 79 ARG A N 1
ATOM 619 C CA . ARG A 1 79 ? 27.305 4.900 -19.823 1.00 82.00 79 ARG A CA 1
ATOM 620 C C . ARG A 1 79 ? 26.493 3.758 -19.209 1.00 82.00 79 ARG A C 1
ATOM 622 O O . ARG A 1 79 ? 26.996 3.018 -18.369 1.00 82.00 79 ARG A O 1
ATOM 629 N N . PHE A 1 80 ? 25.269 3.563 -19.692 1.00 82.94 80 PHE A N 1
ATOM 630 C CA . PHE A 1 80 ? 24.392 2.455 -19.320 1.00 82.94 80 PHE A CA 1
ATOM 631 C C . PHE A 1 80 ? 24.126 1.545 -20.518 1.00 82.94 80 PHE A C 1
ATOM 633 O O . PHE A 1 80 ? 23.749 1.996 -21.599 1.00 82.94 80 PHE A O 1
ATOM 640 N N . VAL A 1 81 ? 24.270 0.236 -20.308 1.00 83.12 81 VAL A N 1
ATOM 641 C CA . VAL A 1 81 ? 23.898 -0.781 -21.298 1.00 83.12 81 VAL A CA 1
ATOM 642 C C . VAL A 1 81 ? 22.448 -1.195 -21.053 1.00 83.12 81 VAL A C 1
ATOM 644 O O . VAL A 1 81 ? 22.132 -1.865 -20.068 1.00 83.12 81 VAL A O 1
ATOM 647 N N . MET A 1 82 ? 21.553 -0.809 -21.959 1.00 85.12 82 MET A N 1
ATOM 648 C CA . MET A 1 82 ? 20.141 -1.172 -21.912 1.00 85.12 82 MET A CA 1
ATOM 649 C C . MET A 1 82 ? 19.951 -2.637 -22.305 1.00 85.12 82 MET A C 1
ATOM 651 O O . MET A 1 82 ? 20.455 -3.107 -23.329 1.00 85.12 82 MET A O 1
ATOM 655 N N . LYS A 1 83 ? 19.158 -3.360 -21.511 1.00 86.00 83 LYS A N 1
ATOM 656 C CA . LYS A 1 83 ? 18.783 -4.748 -21.801 1.00 86.00 83 LYS A CA 1
ATOM 657 C C . LYS A 1 83 ? 17.489 -4.782 -22.609 1.00 86.00 83 LYS A C 1
ATOM 659 O O . LYS A 1 83 ? 16.484 -4.216 -22.185 1.00 86.00 83 LYS A O 1
ATOM 664 N N . TYR A 1 84 ? 17.476 -5.522 -23.710 1.00 87.38 84 TYR A N 1
ATOM 665 C CA . TYR A 1 84 ? 16.266 -5.728 -24.504 1.00 87.38 84 TYR A CA 1
ATOM 666 C C . TYR A 1 84 ? 15.276 -6.692 -23.826 1.00 87.38 84 TYR A C 1
ATOM 668 O O . TYR A 1 84 ? 15.682 -7.755 -23.347 1.00 87.38 84 TYR A O 1
ATOM 676 N N . CYS A 1 85 ? 13.995 -6.321 -23.786 1.00 90.44 85 CYS A N 1
ATOM 677 C CA . CYS A 1 85 ? 12.880 -7.167 -23.367 1.00 90.44 85 CYS A CA 1
ATOM 678 C C . CYS A 1 85 ? 12.199 -7.762 -24.603 1.00 90.44 85 CYS A C 1
ATOM 680 O O . CYS A 1 85 ? 11.672 -7.024 -25.431 1.00 90.44 85 CYS A O 1
ATOM 682 N N . GLU A 1 86 ? 12.184 -9.088 -24.714 1.00 88.19 86 GLU A N 1
ATOM 683 C CA . GLU A 1 86 ? 11.547 -9.781 -25.839 1.00 88.19 86 GLU A CA 1
ATOM 684 C C . GLU A 1 86 ? 10.020 -9.789 -25.710 1.00 88.19 86 GLU A C 1
ATOM 686 O O . GLU A 1 86 ? 9.320 -9.657 -26.701 1.00 88.19 86 GLU A O 1
ATOM 691 N N . THR A 1 87 ? 9.465 -9.855 -24.503 1.00 90.50 87 THR A N 1
ATOM 692 C CA . THR A 1 87 ? 8.005 -9.877 -24.330 1.00 90.50 87 THR A CA 1
ATOM 693 C C . THR A 1 87 ? 7.353 -8.545 -24.707 1.00 90.50 87 THR A C 1
ATOM 695 O O . THR A 1 87 ? 6.328 -8.510 -25.380 1.00 90.50 87 THR A O 1
ATOM 698 N N . CYS A 1 88 ? 7.967 -7.430 -24.298 1.00 91.44 88 CYS A N 1
ATOM 699 C CA . CYS A 1 88 ? 7.454 -6.078 -24.554 1.00 91.44 88 CYS A CA 1
ATOM 700 C C . CYS A 1 88 ? 8.095 -5.406 -25.779 1.00 91.44 88 CYS A C 1
ATOM 702 O O . CYS A 1 88 ? 7.752 -4.270 -26.096 1.00 91.44 88 CYS A O 1
ATOM 704 N N . GLN A 1 89 ? 9.042 -6.087 -26.434 1.00 89.50 89 GLN A N 1
ATOM 705 C CA . GLN A 1 89 ? 9.750 -5.641 -27.638 1.00 89.50 89 GLN A CA 1
ATOM 706 C C . GLN A 1 89 ? 10.483 -4.289 -27.514 1.00 89.50 89 GLN A C 1
ATOM 708 O O . GLN A 1 89 ? 10.734 -3.618 -28.512 1.00 89.50 89 GLN A O 1
ATOM 713 N N . LEU A 1 90 ? 10.925 -3.916 -26.310 1.00 88.44 90 LEU A N 1
ATOM 714 C CA . LEU A 1 90 ? 11.566 -2.625 -26.027 1.00 88.44 90 LEU A CA 1
ATOM 715 C C . LEU A 1 90 ? 12.936 -2.773 -25.354 1.00 88.44 90 LEU A C 1
ATOM 717 O O . LEU A 1 90 ? 13.198 -3.736 -24.628 1.00 88.44 90 LEU A O 1
ATOM 721 N N . TYR A 1 91 ? 13.820 -1.794 -25.559 1.00 89.25 91 TYR A N 1
ATOM 722 C CA . TYR A 1 91 ? 15.023 -1.657 -24.733 1.00 89.25 91 TYR A CA 1
ATOM 723 C C . TYR A 1 91 ? 14.633 -1.046 -23.396 1.00 89.25 91 TYR A C 1
ATOM 725 O O . TYR A 1 91 ? 14.084 0.050 -23.358 1.00 89.25 91 TYR A O 1
ATOM 733 N N . ARG A 1 92 ? 14.925 -1.752 -22.303 1.00 90.44 92 ARG A N 1
ATOM 734 C CA . ARG A 1 92 ? 14.558 -1.311 -20.958 1.00 90.44 92 ARG A CA 1
ATOM 735 C C . ARG A 1 92 ? 15.395 -0.095 -20.558 1.00 90.44 92 ARG A C 1
ATOM 737 O O . ARG A 1 92 ? 16.625 -0.224 -20.535 1.00 90.44 92 ARG A O 1
ATOM 744 N N . PRO A 1 93 ? 14.766 1.050 -20.237 1.00 89.88 93 PRO A N 1
ATOM 745 C CA . PRO A 1 93 ? 15.454 2.177 -19.619 1.00 89.88 93 PRO A CA 1
ATOM 746 C C . PRO A 1 93 ? 16.167 1.774 -18.321 1.00 89.88 93 PRO A C 1
ATOM 748 O O . PRO A 1 93 ? 15.842 0.733 -17.734 1.00 89.88 93 PRO A O 1
ATOM 751 N N . PRO A 1 94 ? 17.125 2.582 -17.836 1.00 89.38 94 PRO A N 1
ATOM 752 C CA . PRO A 1 94 ? 17.722 2.371 -16.524 1.00 89.38 94 PRO A CA 1
ATOM 753 C C . PRO A 1 94 ? 16.646 2.179 -15.446 1.00 89.38 94 PRO A C 1
ATOM 755 O O . PRO A 1 94 ? 15.658 2.908 -15.397 1.00 89.38 94 PRO A O 1
ATOM 758 N N . ARG A 1 95 ? 16.836 1.172 -14.584 1.00 91.75 95 ARG A N 1
ATOM 759 C CA . ARG A 1 95 ? 15.899 0.773 -13.513 1.00 91.75 95 ARG A CA 1
ATOM 760 C C . ARG A 1 95 ? 14.529 0.243 -13.979 1.00 91.75 95 ARG A C 1
ATOM 762 O O . ARG A 1 95 ? 13.667 0.010 -13.142 1.00 91.75 95 ARG A O 1
ATOM 769 N N . CYS A 1 96 ? 14.308 0.007 -15.272 1.00 94.75 96 CYS A N 1
ATOM 770 C CA . CYS A 1 96 ? 13.115 -0.692 -15.752 1.00 94.75 96 CYS A CA 1
ATOM 771 C C . CYS A 1 96 ? 13.286 -2.218 -15.680 1.00 94.75 96 CYS A C 1
ATOM 773 O O . CYS A 1 96 ? 14.296 -2.770 -16.130 1.00 94.75 96 CYS A O 1
ATOM 775 N N . SER A 1 97 ? 12.249 -2.907 -15.202 1.00 95.88 97 SER A N 1
ATOM 776 C CA . SER A 1 97 ? 12.182 -4.371 -15.173 1.00 95.88 97 SER A CA 1
ATOM 777 C C . SER A 1 97 ? 10.868 -4.871 -15.765 1.00 95.88 97 SER A C 1
ATOM 779 O O . SER A 1 97 ? 9.861 -4.168 -15.778 1.00 95.88 97 SER A O 1
ATOM 781 N N . HIS A 1 98 ? 10.895 -6.088 -16.308 1.00 97.19 98 HIS A N 1
ATOM 782 C CA . HIS A 1 98 ? 9.694 -6.772 -16.776 1.00 97.19 98 HIS A CA 1
ATOM 783 C C . HIS A 1 98 ? 9.102 -7.565 -15.613 1.00 97.19 98 HIS A C 1
ATOM 785 O O . HIS A 1 98 ? 9.802 -8.391 -15.028 1.00 97.19 98 HIS A O 1
ATOM 791 N N . CYS A 1 99 ? 7.834 -7.321 -15.297 1.00 97.94 99 CYS A N 1
ATOM 792 C CA . CYS A 1 99 ? 7.074 -8.159 -14.386 1.00 97.94 99 CYS A CA 1
ATOM 793 C C . CYS A 1 99 ? 6.373 -9.246 -15.202 1.00 97.94 99 CYS A C 1
ATOM 795 O O . CYS A 1 99 ? 5.535 -8.934 -16.048 1.00 97.94 99 CYS A O 1
ATOM 797 N N . SER A 1 100 ? 6.704 -10.511 -14.942 1.00 97.12 100 SER A N 1
ATOM 798 C CA . SER A 1 100 ? 6.060 -11.655 -15.594 1.00 97.12 100 SER A CA 1
ATOM 799 C C . SER A 1 100 ? 4.588 -11.790 -15.202 1.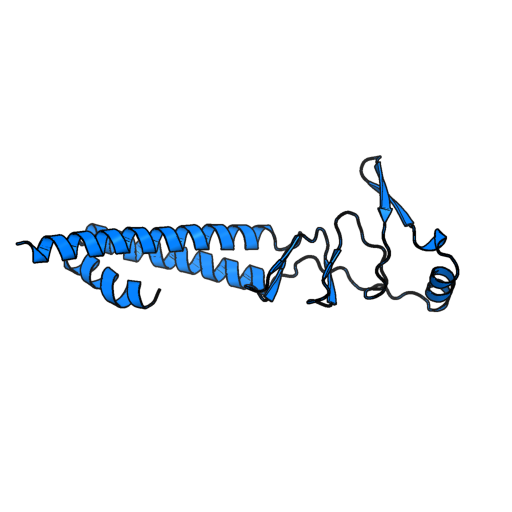00 97.12 100 SER A C 1
ATOM 801 O O . SER A 1 100 ? 3.775 -12.129 -16.053 1.00 97.12 100 SER A O 1
ATOM 803 N N . THR A 1 101 ? 4.234 -11.466 -13.952 1.00 97.56 101 THR A N 1
ATOM 804 C CA . THR A 1 101 ? 2.853 -11.534 -13.448 1.00 97.56 101 THR A CA 1
ATOM 805 C C . THR A 1 101 ? 1.934 -10.552 -14.168 1.00 97.56 101 THR A C 1
ATOM 807 O O . THR A 1 101 ? 0.889 -10.940 -14.675 1.00 97.56 101 THR A O 1
ATOM 810 N N . CYS A 1 102 ? 2.340 -9.283 -14.270 1.00 96.75 102 CYS A N 1
ATOM 811 C CA . CYS A 1 102 ? 1.565 -8.255 -14.970 1.00 96.75 102 CYS A CA 1
ATOM 812 C C . CYS A 1 102 ? 1.829 -8.225 -16.482 1.00 96.75 102 CYS A C 1
ATOM 814 O O . CYS A 1 102 ? 1.215 -7.426 -17.182 1.00 96.75 102 CYS A O 1
ATOM 816 N N . ASN A 1 103 ? 2.764 -9.039 -16.983 1.00 96.88 103 ASN A N 1
ATOM 817 C CA . ASN A 1 103 ? 3.189 -9.104 -18.383 1.00 96.88 103 ASN A CA 1
ATOM 818 C C . ASN A 1 103 ? 3.544 -7.735 -19.004 1.00 96.88 103 ASN A C 1
ATOM 820 O O . ASN A 1 103 ? 3.237 -7.442 -20.165 1.00 96.88 103 ASN A O 1
ATOM 824 N N . ASN A 1 104 ? 4.193 -6.877 -18.219 1.00 96.12 104 ASN A N 1
ATOM 825 C CA . ASN A 1 104 ? 4.502 -5.506 -18.604 1.00 96.12 104 ASN A CA 1
ATOM 826 C C . ASN A 1 104 ? 5.882 -5.084 -18.095 1.00 96.12 104 ASN A C 1
ATOM 828 O O . ASN A 1 104 ? 6.343 -5.504 -17.032 1.00 96.12 104 ASN A O 1
ATOM 832 N N . CYS A 1 105 ? 6.562 -4.246 -18.878 1.00 97.44 105 CYS A N 1
ATOM 833 C CA . CYS A 1 105 ? 7.742 -3.526 -18.416 1.00 97.44 105 CYS A CA 1
ATOM 834 C C . CYS A 1 105 ? 7.297 -2.302 -17.621 1.00 97.44 105 CYS A C 1
ATOM 836 O O . CYS A 1 105 ? 6.520 -1.499 -18.129 1.00 97.44 105 CYS A O 1
ATOM 838 N N . VAL A 1 106 ? 7.813 -2.157 -16.404 1.00 98.06 106 VAL A N 1
ATOM 839 C CA . VAL A 1 106 ? 7.486 -1.049 -15.502 1.00 98.06 106 VAL A CA 1
ATOM 840 C C . VAL A 1 106 ? 8.731 -0.194 -15.292 1.00 98.06 106 VAL A C 1
ATOM 842 O O . VAL A 1 106 ? 9.835 -0.706 -15.078 1.00 98.06 106 VAL A O 1
ATOM 845 N N . GLU A 1 107 ? 8.571 1.117 -15.411 1.00 96.69 107 GLU A N 1
ATOM 846 C CA . GLU A 1 107 ? 9.615 2.108 -15.192 1.00 96.69 107 GLU A CA 1
ATOM 847 C C . GLU A 1 107 ? 9.934 2.267 -13.699 1.00 96.69 107 GLU A C 1
ATOM 849 O O . GLU A 1 107 ? 9.035 2.370 -12.864 1.00 96.69 107 GLU A O 1
ATOM 854 N N . ARG A 1 108 ? 11.239 2.287 -13.372 1.00 96.12 108 ARG A N 1
ATOM 855 C CA . ARG A 1 108 ? 11.766 2.245 -11.992 1.00 96.12 108 ARG A CA 1
ATOM 856 C C . ARG A 1 108 ? 10.989 1.243 -11.134 1.00 96.12 108 ARG A C 1
ATOM 858 O O . ARG A 1 108 ? 10.500 1.573 -10.058 1.00 96.12 108 ARG A O 1
ATOM 865 N N . PHE A 1 109 ? 10.854 0.039 -11.677 1.00 97.69 109 PHE A N 1
ATOM 866 C CA . PHE A 1 109 ? 10.152 -1.063 -11.042 1.00 97.69 109 PHE A CA 1
ATOM 867 C C . PHE A 1 109 ? 10.767 -1.369 -9.680 1.00 97.69 109 PHE A C 1
ATOM 869 O O . PHE A 1 109 ? 11.986 -1.532 -9.581 1.00 97.69 109 PHE A O 1
ATOM 876 N N . ASP A 1 110 ? 9.911 -1.481 -8.672 1.00 98.06 110 ASP A N 1
ATOM 877 C CA . ASP A 1 110 ? 10.285 -1.931 -7.341 1.00 98.06 110 ASP A CA 1
ATOM 878 C C . ASP A 1 110 ? 9.941 -3.420 -7.191 1.00 98.06 110 ASP A C 1
ATOM 880 O O . ASP A 1 110 ? 10.824 -4.277 -7.239 1.00 98.06 110 ASP A O 1
ATOM 884 N N . HIS A 1 111 ? 8.648 -3.750 -7.130 1.00 98.19 111 HIS A N 1
ATOM 885 C CA . HIS A 1 111 ? 8.176 -5.132 -7.050 1.00 98.19 111 HIS A CA 1
ATOM 886 C C . HIS A 1 111 ? 6.745 -5.292 -7.581 1.00 98.19 111 HIS A C 1
ATOM 888 O O . HIS A 1 111 ? 6.038 -4.324 -7.849 1.00 98.19 111 HIS A O 1
ATOM 894 N N . HIS A 1 112 ? 6.299 -6.537 -7.745 1.00 98.50 112 HIS A N 1
ATOM 895 C CA . HIS A 1 112 ? 4.878 -6.848 -7.877 1.00 98.50 112 HIS A CA 1
ATOM 896 C C . HIS A 1 112 ? 4.328 -7.171 -6.494 1.00 98.50 112 HIS A C 1
ATOM 898 O O . HIS A 1 112 ? 4.863 -8.055 -5.827 1.00 98.50 112 HIS A O 1
ATOM 904 N N . CYS A 1 113 ? 3.290 -6.457 -6.067 1.00 98.38 113 CYS A N 1
ATOM 905 C CA . CYS A 1 113 ? 2.700 -6.626 -4.751 1.00 98.38 113 CYS A CA 1
ATOM 906 C C . CYS A 1 113 ? 1.384 -7.409 -4.873 1.00 98.38 113 CYS A C 1
ATOM 908 O O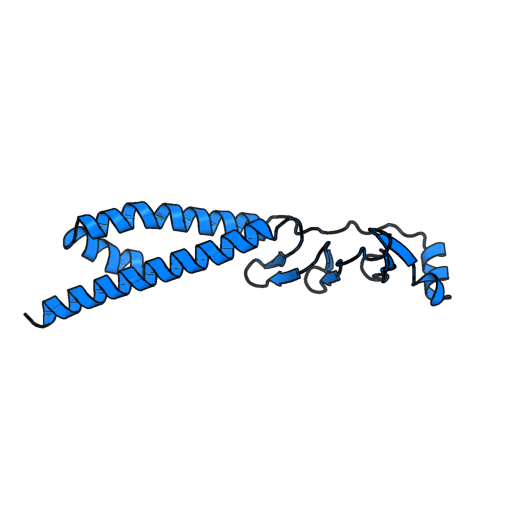 . CYS A 1 113 ? 0.396 -6.859 -5.370 1.00 98.38 113 CYS A O 1
ATOM 910 N N . PRO A 1 114 ? 1.328 -8.669 -4.398 1.00 97.62 114 PRO A N 1
ATOM 911 C CA . PRO A 1 114 ? 0.117 -9.485 -4.489 1.00 97.62 114 PRO A CA 1
ATOM 912 C C . PRO A 1 114 ? -1.074 -8.882 -3.735 1.00 97.62 114 PRO A C 1
ATOM 914 O O . PRO A 1 114 ? -2.218 -9.091 -4.123 1.00 97.62 114 PRO A O 1
ATOM 917 N N . TRP A 1 115 ? -0.810 -8.104 -2.681 1.00 96.75 115 TRP A N 1
ATOM 918 C CA . TRP A 1 115 ? -1.832 -7.537 -1.796 1.00 96.75 115 TRP A CA 1
ATOM 919 C C . TRP A 1 115 ? -2.661 -6.429 -2.443 1.00 96.75 115 TRP A C 1
ATOM 921 O O . TRP A 1 115 ? -3.832 -6.273 -2.117 1.00 96.75 115 TRP A O 1
ATOM 931 N N . VAL A 1 116 ? -2.060 -5.671 -3.362 1.00 97.38 116 VAL A N 1
ATOM 932 C CA . VAL A 1 116 ? -2.755 -4.644 -4.159 1.00 97.38 116 VAL A CA 1
ATOM 933 C C . VAL A 1 116 ? -3.011 -5.113 -5.592 1.00 97.38 116 VAL A C 1
ATOM 935 O O . VAL A 1 116 ? -3.533 -4.355 -6.398 1.00 97.38 116 VAL A O 1
ATOM 938 N N . SER A 1 117 ? -2.633 -6.355 -5.922 1.00 97.44 117 SER A N 1
ATOM 939 C CA . SER A 1 117 ? -2.744 -6.937 -7.266 1.00 97.44 117 SER A CA 1
ATOM 940 C C . SER A 1 117 ? -2.149 -6.053 -8.378 1.00 97.44 117 SER A C 1
ATOM 942 O O . SER A 1 117 ? -2.622 -6.040 -9.511 1.00 97.44 117 SER A O 1
ATOM 944 N N . ASN A 1 118 ? -1.094 -5.299 -8.060 1.00 98.19 118 ASN A N 1
ATOM 945 C CA . ASN A 1 118 ? -0.490 -4.326 -8.968 1.00 98.19 118 ASN A CA 1
ATOM 946 C C . ASN A 1 118 ? 1.039 -4.310 -8.811 1.00 98.19 118 ASN A C 1
ATOM 948 O O . ASN A 1 118 ? 1.595 -4.720 -7.785 1.00 98.19 118 ASN A O 1
ATOM 952 N N . CYS A 1 119 ? 1.748 -3.847 -9.840 1.00 98.69 119 CYS A N 1
ATOM 953 C CA . CYS A 1 119 ? 3.157 -3.504 -9.683 1.00 98.69 119 CYS A CA 1
ATOM 954 C C . CYS A 1 119 ? 3.301 -2.219 -8.870 1.00 98.69 119 CYS A C 1
ATOM 956 O O . CYS A 1 119 ? 2.441 -1.349 -8.906 1.00 98.69 119 CYS A O 1
ATOM 958 N N . ILE A 1 120 ? 4.422 -2.091 -8.171 1.00 98.62 120 ILE A N 1
ATOM 959 C CA . ILE A 1 120 ? 4.867 -0.856 -7.544 1.00 98.62 120 ILE A CA 1
ATOM 960 C C . ILE A 1 120 ? 6.023 -0.317 -8.384 1.00 98.62 120 ILE A C 1
ATOM 962 O O . ILE A 1 120 ? 7.013 -1.009 -8.643 1.00 98.62 120 ILE A O 1
ATOM 966 N N . GLY A 1 121 ? 5.869 0.910 -8.858 1.00 98.06 121 GLY A N 1
ATOM 967 C CA . GLY A 1 121 ? 6.835 1.590 -9.708 1.00 98.06 121 GLY A CA 1
ATOM 968 C C . GLY A 1 121 ? 6.795 3.093 -9.486 1.00 98.06 121 GLY A C 1
ATOM 969 O O . GLY A 1 121 ? 6.182 3.584 -8.538 1.00 98.06 121 GLY A O 1
ATOM 970 N N . ILE A 1 122 ? 7.464 3.851 -10.355 1.00 97.62 122 ILE A N 1
ATOM 971 C CA . ILE A 1 122 ? 7.667 5.291 -10.142 1.00 97.62 122 ILE A CA 1
ATOM 972 C C . ILE A 1 122 ? 6.375 6.082 -9.910 1.00 97.62 122 ILE A C 1
ATOM 974 O O . ILE A 1 122 ? 6.384 7.026 -9.120 1.00 97.62 122 ILE A O 1
ATOM 978 N N . ARG A 1 123 ? 5.280 5.719 -10.588 1.00 98.12 123 ARG A N 1
ATOM 979 C CA . ARG A 1 123 ? 4.049 6.520 -10.587 1.00 98.12 123 ARG A CA 1
ATOM 980 C C . ARG A 1 123 ? 3.138 6.263 -9.387 1.00 98.12 123 ARG A C 1
ATOM 982 O O . ARG A 1 123 ? 2.441 7.186 -8.989 1.00 98.12 123 ARG A O 1
ATOM 989 N N . ASN A 1 124 ? 3.210 5.091 -8.755 1.00 98.31 124 ASN A N 1
ATOM 990 C CA . ASN A 1 124 ? 2.374 4.751 -7.595 1.00 98.31 124 ASN A CA 1
ATOM 991 C C . ASN A 1 124 ? 3.164 4.513 -6.292 1.00 98.31 124 ASN A C 1
ATOM 993 O O . ASN A 1 124 ? 2.557 4.308 -5.242 1.00 98.31 124 ASN A O 1
ATOM 997 N N . TYR A 1 125 ? 4.502 4.604 -6.310 1.00 98.19 125 TYR A N 1
ATOM 998 C CA . TYR A 1 125 ? 5.344 4.373 -5.126 1.00 98.19 125 TYR A CA 1
ATOM 999 C C . TYR A 1 125 ? 4.957 5.246 -3.922 1.00 98.19 125 TYR A C 1
ATOM 1001 O O . TYR A 1 125 ? 4.927 4.770 -2.789 1.00 98.19 125 TYR A O 1
ATOM 1009 N N . ARG A 1 126 ? 4.639 6.531 -4.150 1.00 98.00 126 ARG A N 1
ATOM 1010 C CA . ARG A 1 126 ? 4.247 7.461 -3.072 1.00 98.00 126 ARG A CA 1
ATOM 1011 C C . ARG A 1 126 ? 2.944 7.029 -2.408 1.00 98.00 126 ARG A C 1
ATOM 1013 O O . ARG A 1 126 ? 2.870 6.982 -1.183 1.00 98.00 126 ARG A O 1
ATOM 1020 N N . THR A 1 127 ? 1.946 6.691 -3.216 1.00 98.06 127 THR A N 1
ATOM 1021 C CA . THR A 1 127 ? 0.643 6.218 -2.749 1.00 98.06 127 THR A CA 1
ATOM 1022 C C . THR A 1 127 ? 0.782 4.899 -1.989 1.00 98.06 127 THR A C 1
ATOM 1024 O O . THR A 1 127 ? 0.264 4.783 -0.880 1.00 98.06 127 THR A O 1
ATOM 1027 N N . PHE A 1 128 ? 1.569 3.952 -2.513 1.00 98.44 128 PHE A N 1
ATOM 1028 C CA . PHE A 1 128 ? 1.858 2.685 -1.837 1.00 98.44 128 PHE A CA 1
ATOM 1029 C C . PHE A 1 128 ? 2.546 2.895 -0.482 1.00 98.44 128 PHE A C 1
ATOM 1031 O O . PHE A 1 128 ? 2.187 2.256 0.505 1.00 98.44 128 PHE A O 1
ATOM 1038 N N . TYR A 1 129 ? 3.497 3.827 -0.402 1.00 98.31 129 TYR A N 1
ATOM 1039 C CA . TYR A 1 129 ? 4.163 4.156 0.856 1.00 98.31 129 TYR A CA 1
ATOM 1040 C C . TYR A 1 129 ? 3.189 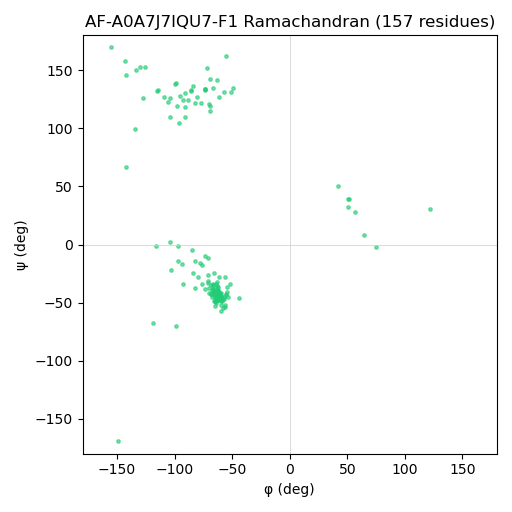4.733 1.897 1.00 98.31 129 TYR A C 1
ATOM 1042 O O . TYR A 1 129 ? 3.198 4.304 3.051 1.00 98.31 129 TYR A O 1
ATOM 1050 N N . ILE A 1 130 ? 2.309 5.658 1.490 1.00 98.38 130 ILE A N 1
ATOM 1051 C CA . ILE A 1 130 ? 1.251 6.201 2.359 1.00 98.38 130 ILE A CA 1
ATOM 1052 C C . ILE A 1 130 ? 0.310 5.082 2.817 1.00 98.38 130 ILE A C 1
ATOM 1054 O O . ILE A 1 130 ? -0.024 5.020 3.999 1.00 98.38 130 ILE A O 1
ATOM 1058 N N . PHE A 1 131 ? -0.070 4.170 1.917 1.00 98.50 131 PHE A N 1
ATOM 1059 C CA . PHE A 1 131 ? -0.878 2.998 2.249 1.00 98.50 131 PHE A CA 1
ATOM 1060 C C . PHE A 1 131 ? -0.217 2.160 3.353 1.00 98.50 131 PHE A C 1
ATOM 1062 O O . PHE A 1 131 ? -0.827 1.967 4.403 1.00 98.50 131 PHE A O 1
ATOM 1069 N N . VAL A 1 132 ? 1.048 1.759 3.194 1.00 98.44 132 VAL A N 1
ATOM 1070 C CA . VAL A 1 132 ? 1.769 0.965 4.207 1.00 98.44 132 VAL A CA 1
ATOM 1071 C C . VAL A 1 132 ? 1.867 1.703 5.548 1.00 98.44 132 VAL A C 1
ATOM 1073 O O . VAL A 1 132 ? 1.595 1.113 6.596 1.00 98.44 132 VAL A O 1
ATOM 1076 N N . LEU A 1 133 ? 2.202 2.997 5.532 1.00 98.56 133 LEU A N 1
ATOM 1077 C CA . LEU A 1 133 ? 2.303 3.803 6.751 1.00 98.56 133 LEU A CA 1
ATOM 1078 C C . LEU A 1 133 ? 0.947 3.937 7.463 1.00 98.56 133 LEU A C 1
ATOM 1080 O O . LEU A 1 133 ? 0.866 3.784 8.682 1.00 98.56 133 LEU A O 1
ATOM 1084 N N . SER A 1 134 ? -0.127 4.173 6.706 1.00 98.38 134 SER A N 1
ATOM 1085 C CA . SER A 1 134 ? -1.487 4.264 7.245 1.00 98.38 134 SER A CA 1
ATOM 1086 C C . SER A 1 134 ? -1.984 2.926 7.800 1.00 98.38 134 SER A C 1
ATOM 1088 O O . SER A 1 134 ? -2.567 2.905 8.882 1.00 98.38 134 SER A O 1
ATOM 1090 N N . CYS A 1 135 ? -1.654 1.796 7.160 1.00 98.12 135 CYS A N 1
ATOM 1091 C CA . CYS A 1 135 ? -1.921 0.460 7.696 1.00 98.12 135 CYS A CA 1
ATOM 1092 C C . CYS A 1 135 ? -1.213 0.223 9.032 1.00 98.12 135 CYS A C 1
ATOM 1094 O O . CYS A 1 135 ? -1.825 -0.316 9.958 1.00 98.12 135 CYS A O 1
ATOM 1096 N N . PHE A 1 136 ? 0.057 0.625 9.146 1.00 98.25 136 PHE A N 1
ATOM 1097 C CA . PHE A 1 136 ? 0.807 0.516 10.396 1.00 98.25 136 PHE A CA 1
ATOM 1098 C C . PHE A 1 136 ? 0.167 1.362 11.502 1.00 98.25 136 PHE A C 1
ATOM 1100 O O . PHE A 1 136 ? -0.102 0.850 12.587 1.00 98.25 136 PHE A O 1
ATOM 1107 N N . ALA A 1 137 ? -0.158 2.624 11.206 1.00 98.25 137 ALA A N 1
ATOM 1108 C CA . ALA A 1 137 ? -0.826 3.516 12.147 1.00 98.25 137 ALA A CA 1
ATOM 1109 C C . ALA A 1 137 ? -2.199 2.977 12.586 1.00 98.25 137 ALA A C 1
ATOM 1111 O O . ALA A 1 137 ? -2.483 2.934 13.780 1.00 98.25 137 ALA A O 1
ATOM 1112 N N . LEU A 1 138 ? -3.028 2.504 11.649 1.00 97.81 138 LEU A N 1
ATOM 1113 C CA . LEU A 1 138 ? -4.349 1.937 11.940 1.00 97.81 138 LEU A CA 1
ATOM 1114 C C . LEU A 1 138 ? -4.248 0.671 12.798 1.00 97.81 138 LEU A C 1
ATOM 1116 O O . LEU A 1 138 ? -5.018 0.494 13.742 1.00 97.81 138 LEU A O 1
ATOM 1120 N N . SER A 1 139 ? -3.281 -0.196 12.498 1.00 97.44 139 SER A N 1
ATOM 1121 C CA . SER A 1 139 ? -3.052 -1.427 13.260 1.00 97.44 139 SER A CA 1
ATOM 1122 C C . SER A 1 139 ? -2.559 -1.123 14.674 1.00 97.44 139 SER A C 1
ATOM 1124 O O . SER A 1 139 ? -3.085 -1.683 15.634 1.00 97.44 139 SER A O 1
ATOM 1126 N N . GLY A 1 140 ? -1.602 -0.200 14.816 1.00 97.75 140 GLY A N 1
ATOM 1127 C CA . GLY A 1 140 ? -1.103 0.256 16.113 1.00 97.75 140 GLY A CA 1
ATOM 1128 C C . GLY A 1 140 ? -2.190 0.928 16.952 1.00 97.75 140 GLY A C 1
ATOM 1129 O O . GLY A 1 140 ? -2.313 0.640 18.140 1.00 97.75 140 GLY A O 1
ATOM 1130 N N . PHE A 1 141 ? -3.034 1.748 16.322 1.00 97.38 141 PHE A N 1
ATOM 1131 C CA . PHE A 1 141 ? -4.192 2.371 16.955 1.00 97.38 141 PHE A CA 1
ATOM 1132 C C . PHE A 1 141 ? -5.150 1.319 17.527 1.00 97.38 141 PHE A C 1
ATOM 1134 O O . PHE A 1 141 ? -5.440 1.314 18.722 1.00 97.38 141 PHE A O 1
ATOM 1141 N N . VAL A 1 142 ? -5.598 0.375 16.695 1.00 97.19 142 VAL A N 1
ATOM 1142 C CA . VAL A 1 142 ? -6.525 -0.681 17.125 1.00 97.19 142 VAL A CA 1
ATOM 1143 C C . VAL A 1 142 ? -5.908 -1.552 18.214 1.00 97.19 142 VAL A C 1
ATOM 1145 O O . VAL A 1 142 ? -6.587 -1.875 19.188 1.00 97.19 142 VAL A O 1
ATOM 1148 N N . PHE A 1 143 ? -4.626 -1.897 18.093 1.00 97.00 143 PHE A N 1
ATOM 1149 C CA . PHE A 1 143 ? -3.911 -2.656 19.113 1.00 97.00 143 PHE A CA 1
ATOM 1150 C C . PHE A 1 143 ? -3.892 -1.916 20.458 1.00 97.00 143 PHE A C 1
ATOM 1152 O O . PHE A 1 143 ? -4.333 -2.472 21.462 1.00 97.00 143 PHE A O 1
ATOM 1159 N N . ALA A 1 144 ? -3.477 -0.646 20.476 1.00 97.00 144 ALA A N 1
ATOM 1160 C CA . ALA A 1 144 ? -3.392 0.153 21.696 1.00 97.00 144 ALA A CA 1
ATOM 1161 C C . ALA A 1 144 ? -4.749 0.280 22.408 1.00 97.00 144 ALA A C 1
ATOM 1163 O O . ALA A 1 144 ? -4.850 -0.004 23.601 1.00 97.00 144 ALA A O 1
ATOM 1164 N N . PHE A 1 145 ? -5.816 0.629 21.683 1.00 96.75 145 PHE A N 1
ATOM 1165 C CA . PHE A 1 145 ? -7.146 0.767 22.285 1.00 96.75 145 PHE A CA 1
ATOM 1166 C C . PHE A 1 145 ? -7.764 -0.576 22.693 1.00 96.75 145 PHE A C 1
ATOM 1168 O O . PHE A 1 145 ? -8.534 -0.626 23.652 1.00 96.75 145 PHE A O 1
ATOM 1175 N N . THR A 1 146 ? -7.386 -1.678 22.040 1.00 96.38 146 THR A N 1
ATOM 1176 C CA . THR A 1 146 ? -7.756 -3.026 22.501 1.00 96.38 146 THR A CA 1
ATOM 1177 C C . THR A 1 146 ? -7.077 -3.356 23.832 1.00 96.38 146 THR A C 1
ATOM 1179 O O . THR A 1 146 ? -7.728 -3.893 24.723 1.00 96.38 146 THR A O 1
ATOM 1182 N N . ILE A 1 147 ? -5.803 -2.993 24.017 1.00 96.81 147 ILE A N 1
ATOM 1183 C CA . ILE A 1 147 ? -5.109 -3.164 25.304 1.00 96.81 147 ILE A CA 1
ATOM 1184 C C . ILE A 1 147 ? -5.761 -2.314 26.399 1.00 96.81 147 ILE A C 1
ATOM 1186 O O . ILE A 1 147 ? -6.010 -2.827 27.488 1.00 96.81 147 ILE A O 1
ATOM 1190 N N . VAL A 1 148 ? -6.102 -1.053 26.108 1.00 95.81 148 VAL A N 1
ATOM 1191 C CA . VAL A 1 148 ? -6.833 -0.187 27.051 1.00 95.81 148 VAL A CA 1
ATOM 1192 C C . VAL A 1 148 ? -8.164 -0.825 27.451 1.00 95.81 148 VAL A C 1
ATOM 1194 O O . VAL A 1 148 ? -8.470 -0.906 28.638 1.00 95.81 148 VAL A O 1
ATOM 1197 N N . TYR A 1 149 ? -8.937 -1.329 26.488 1.00 95.56 149 TYR A N 1
ATOM 1198 C CA . TYR A 1 149 ? -10.175 -2.059 26.762 1.00 95.56 149 TYR A CA 1
ATOM 1199 C C . TYR A 1 149 ? -9.941 -3.259 27.696 1.00 95.56 149 TYR A C 1
ATOM 1201 O O . TYR A 1 149 ? -10.584 -3.363 28.741 1.00 95.56 149 TYR A O 1
ATOM 1209 N N . LEU A 1 150 ? -8.983 -4.133 27.367 1.00 95.94 150 LEU A N 1
ATOM 1210 C CA . LEU A 1 150 ? -8.696 -5.338 28.150 1.00 95.94 150 LEU A CA 1
ATOM 1211 C C . LEU A 1 150 ? -8.223 -5.018 29.572 1.00 95.94 150 LEU A C 1
ATOM 1213 O O . LEU A 1 150 ? -8.621 -5.708 30.512 1.00 95.94 150 LEU A O 1
ATOM 1217 N N . ALA A 1 151 ? -7.407 -3.977 29.744 1.00 95.56 151 ALA A N 1
ATOM 1218 C CA . ALA A 1 151 ? -6.928 -3.545 31.053 1.00 95.56 151 ALA A CA 1
ATOM 1219 C C . ALA A 1 151 ? -8.083 -3.080 31.955 1.00 95.56 151 ALA A C 1
ATOM 1221 O O . ALA A 1 151 ? -8.168 -3.495 33.110 1.00 95.56 151 ALA A O 1
ATOM 1222 N N . ASN A 1 152 ? -9.010 -2.286 31.411 1.00 93.44 152 ASN A N 1
ATOM 1223 C CA . ASN A 1 152 ? -10.155 -1.775 32.165 1.00 93.44 152 ASN A CA 1
ATOM 1224 C C . ASN A 1 152 ? -11.173 -2.875 32.498 1.00 93.44 152 ASN A C 1
ATOM 1226 O O . ASN A 1 152 ? -11.626 -2.965 33.637 1.00 93.44 152 ASN A O 1
ATOM 1230 N N . VAL A 1 153 ? -11.474 -3.771 31.553 1.00 94.12 153 VAL A N 1
ATOM 1231 C CA . VAL A 1 153 ? -12.352 -4.926 31.819 1.00 94.12 153 VAL A CA 1
ATOM 1232 C C . VAL A 1 153 ? -11.745 -5.863 32.864 1.00 94.12 153 VAL A C 1
ATOM 1234 O O . VAL A 1 153 ? -12.462 -6.414 33.695 1.00 94.12 153 VAL A O 1
ATOM 1237 N N . SER A 1 154 ? -10.426 -6.057 32.841 1.00 91.88 154 SER A N 1
ATOM 1238 C CA . SER A 1 154 ? -9.750 -6.900 33.833 1.00 91.88 154 SER A CA 1
ATOM 1239 C C . SER A 1 154 ? -9.796 -6.276 35.227 1.00 91.88 154 SER A C 1
ATOM 1241 O O . SER A 1 154 ? -10.040 -6.993 36.191 1.00 91.88 154 SER A O 1
ATOM 1243 N N . ALA A 1 155 ? -9.636 -4.954 35.336 1.00 90.06 155 ALA A N 1
ATOM 1244 C CA . ALA A 1 155 ? -9.745 -4.242 36.608 1.00 90.06 155 ALA A CA 1
ATOM 1245 C C . ALA A 1 155 ? -11.149 -4.367 37.230 1.00 90.06 155 ALA A C 1
ATOM 1247 O O . ALA A 1 155 ? -11.258 -4.604 38.428 1.00 90.06 155 ALA A O 1
ATOM 1248 N N . GLN A 1 156 ? -12.208 -4.299 36.414 1.00 85.94 156 GLN A N 1
ATOM 1249 C CA . GLN A 1 156 ? -13.598 -4.455 36.872 1.00 85.94 156 GLN A CA 1
ATOM 1250 C C . GLN A 1 156 ? -13.932 -5.859 37.397 1.00 85.94 156 GLN A C 1
ATOM 1252 O O . GLN A 1 156 ? -14.865 -6.009 38.171 1.00 85.94 156 GLN A O 1
ATOM 1257 N N . LYS A 1 157 ? -13.207 -6.903 36.971 1.00 78.06 157 LYS A N 1
ATOM 1258 C CA . LYS A 1 157 ? -13.440 -8.285 37.435 1.00 78.06 157 LYS A CA 1
ATOM 1259 C C . LYS A 1 157 ? -12.773 -8.605 38.773 1.00 78.06 157 LYS A C 1
ATOM 1261 O O . LYS A 1 157 ? -13.046 -9.660 39.337 1.00 78.06 157 LYS A O 1
ATOM 1266 N N . VAL A 1 158 ? -11.847 -7.761 39.223 1.00 71.75 158 VAL A N 1
ATOM 1267 C CA . VAL A 1 158 ? -11.086 -7.962 40.468 1.00 71.75 158 VAL A CA 1
ATOM 1268 C C . VAL A 1 158 ? -11.750 -7.246 41.654 1.00 71.75 158 VAL A C 1
ATOM 1270 O O . VAL A 1 158 ? -11.455 -7.574 42.801 1.00 71.75 158 VAL A O 1
ATOM 1273 N N . THR A 1 159 ? -12.652 -6.302 41.380 1.00 56.12 159 THR A N 1
ATOM 1274 C CA . THR A 1 159 ? -13.487 -5.583 42.357 1.00 56.12 159 THR A CA 1
ATOM 1275 C C . THR A 1 159 ? -14.846 -6.240 42.515 1.00 56.12 159 THR A C 1
ATOM 1277 O O . THR A 1 159 ? -15.293 -6.383 43.671 1.00 56.12 159 THR A O 1
#

Mean predicted aligned error: 6.22 Å